Protein AF-U3ALP7-F1 (afdb_monomer_lite)

Foldseek 3Di:
DDLVVLVVVLVVLLVVLVVVLVVVLVVCCPPPHDLLSVLLVVLLVVQVVVLVVVQVVCVVPVPQVVVPADADPSLSSLLSSLLSQLVPDVVSVVVSVVVSVVSLVSCVVSVVGDPCNNVVNCVVRVVSSNVSNVRSVVSD

Structure (mmCIF, N/CA/C/O backbone):
data_AF-U3ALP7-F1
#
_entry.id   AF-U3ALP7-F1
#
loop_
_atom_site.group_PDB
_atom_site.id
_atom_site.type_symbol
_atom_site.label_atom_id
_atom_site.label_alt_id
_atom_site.label_comp_id
_atom_site.label_asym_id
_atom_site.label_entity_id
_atom_site.label_seq_id
_atom_site.pdbx_PDB_ins_code
_atom_site.Cartn_x
_atom_site.Cartn_y
_atom_site.Cartn_z
_atom_site.occupancy
_atom_site.B_iso_or_equiv
_atom_site.auth_seq_id
_atom_site.auth_comp_id
_atom_site.auth_asym_id
_atom_site.auth_atom_id
_atom_site.pdbx_PDB_model_num
ATOM 1 N N . MET A 1 1 ? 23.816 9.607 0.248 1.00 72.69 1 MET A N 1
ATOM 2 C CA . MET A 1 1 ? 23.493 8.190 0.512 1.00 72.69 1 MET A CA 1
ATOM 3 C C . MET A 1 1 ? 24.048 7.357 -0.616 1.00 72.69 1 MET A C 1
ATOM 5 O O . MET A 1 1 ? 24.061 7.838 -1.742 1.00 72.69 1 MET A O 1
ATOM 9 N N . THR A 1 2 ? 24.534 6.158 -0.321 1.00 92.75 2 THR A N 1
ATOM 10 C CA . THR A 1 2 ? 24.928 5.199 -1.358 1.00 92.75 2 THR A CA 1
ATOM 11 C C . THR A 1 2 ? 23.688 4.539 -1.964 1.00 92.75 2 THR A C 1
ATOM 13 O O . THR A 1 2 ? 22.626 4.516 -1.341 1.00 92.75 2 THR A O 1
ATOM 16 N N . TYR A 1 3 ? 23.829 3.969 -3.160 1.00 92.38 3 TYR A N 1
ATOM 17 C CA . TYR A 1 3 ? 22.761 3.210 -3.818 1.00 92.38 3 TYR A CA 1
ATOM 18 C C . TYR A 1 3 ? 22.225 2.075 -2.926 1.00 92.38 3 TYR A C 1
ATOM 20 O O . TYR A 1 3 ? 21.023 1.907 -2.783 1.00 92.38 3 TYR A O 1
ATOM 28 N N . GLN A 1 4 ? 23.119 1.370 -2.225 1.00 93.50 4 GLN A N 1
ATOM 29 C CA . GLN A 1 4 ? 22.775 0.296 -1.282 1.00 93.50 4 GLN A CA 1
ATOM 30 C C . GLN A 1 4 ? 22.028 0.793 -0.033 1.00 93.50 4 GLN A C 1
ATOM 32 O O . GLN A 1 4 ? 21.193 0.087 0.520 1.00 93.50 4 GLN A O 1
ATOM 37 N N . GLN A 1 5 ? 22.312 2.011 0.440 1.00 95.69 5 GLN A N 1
ATOM 38 C CA . GLN A 1 5 ? 21.564 2.594 1.559 1.00 95.69 5 GLN A CA 1
ATOM 39 C C . GLN A 1 5 ? 20.127 2.939 1.158 1.00 95.69 5 GLN A C 1
ATOM 41 O O . GLN A 1 5 ? 19.218 2.797 1.971 1.00 95.69 5 GLN A O 1
ATOM 46 N N . LEU A 1 6 ? 19.926 3.403 -0.077 1.00 93.94 6 LEU A N 1
ATOM 47 C CA . LEU A 1 6 ? 18.599 3.682 -0.625 1.00 93.94 6 LEU A CA 1
ATOM 48 C C . LEU A 1 6 ? 17.801 2.394 -0.859 1.00 93.94 6 LEU A C 1
ATOM 50 O O . LEU A 1 6 ? 16.617 2.362 -0.543 1.00 93.94 6 LEU A O 1
ATOM 54 N N . ASP A 1 7 ? 18.476 1.339 -1.311 1.00 93.75 7 ASP A N 1
ATOM 55 C CA . ASP A 1 7 ? 17.959 -0.030 -1.432 1.00 93.75 7 ASP A CA 1
ATOM 56 C C . ASP A 1 7 ? 17.388 -0.530 -0.102 1.00 93.75 7 ASP A C 1
ATOM 58 O O . ASP A 1 7 ? 16.208 -0.848 0.023 1.00 93.75 7 ASP A O 1
ATOM 62 N N . PHE A 1 8 ? 18.200 -0.437 0.953 1.00 95.88 8 PHE A N 1
ATOM 63 C CA . PHE A 1 8 ? 17.799 -0.813 2.303 1.00 95.88 8 PHE A CA 1
ATOM 64 C C . PHE A 1 8 ? 16.591 -0.006 2.808 1.00 95.88 8 PHE A C 1
ATOM 66 O O . PHE A 1 8 ? 15.710 -0.538 3.483 1.00 95.88 8 PHE A O 1
ATOM 73 N N . ILE A 1 9 ? 16.526 1.288 2.482 1.00 95.31 9 ILE A N 1
ATOM 74 C CA . ILE A 1 9 ? 15.370 2.129 2.822 1.00 95.31 9 ILE A CA 1
ATOM 75 C C . ILE A 1 9 ? 14.124 1.679 2.059 1.00 95.31 9 ILE A C 1
ATOM 77 O O . ILE A 1 9 ? 13.036 1.651 2.641 1.00 95.31 9 ILE A O 1
ATOM 81 N N . ALA A 1 10 ? 14.270 1.323 0.782 1.00 94.56 10 ALA A N 1
ATOM 82 C CA . ALA A 1 10 ? 13.173 0.821 -0.030 1.00 94.56 10 ALA A CA 1
ATOM 83 C C . ALA A 1 10 ? 12.618 -0.501 0.530 1.00 94.56 10 ALA A C 1
ATOM 85 O O . ALA A 1 10 ? 11.397 -0.671 0.598 1.00 94.56 10 ALA A O 1
ATOM 86 N N . ASP A 1 11 ? 13.492 -1.385 1.006 1.00 95.31 11 ASP A N 1
ATOM 87 C CA . ASP A 1 11 ? 13.115 -2.669 1.605 1.00 95.31 11 ASP A CA 1
ATOM 88 C C . ASP A 1 11 ? 12.455 -2.509 2.981 1.00 95.31 11 ASP A C 1
ATOM 90 O O . ASP A 1 11 ? 11.548 -3.264 3.338 1.00 95.31 11 ASP A O 1
ATOM 94 N N . LEU A 1 12 ? 12.848 -1.490 3.752 1.00 97.88 12 LEU A N 1
ATOM 95 C CA . LEU A 1 12 ? 12.270 -1.208 5.069 1.00 97.88 12 LEU A CA 1
ATOM 96 C C . LEU A 1 12 ? 10.881 -0.554 4.996 1.00 97.88 12 LEU A C 1
ATOM 98 O O . LEU A 1 12 ? 10.112 -0.615 5.961 1.00 97.88 12 LEU A O 1
ATOM 102 N N . TYR A 1 13 ? 10.535 0.061 3.864 1.00 98.38 13 TYR A N 1
ATOM 103 C CA . TYR A 1 13 ? 9.302 0.831 3.712 1.00 98.38 13 TYR A CA 1
ATOM 104 C C . TYR A 1 13 ? 8.038 0.010 4.014 1.00 98.38 13 TYR A C 1
ATOM 106 O O . TYR A 1 13 ? 7.201 0.426 4.819 1.00 98.38 13 TYR A O 1
ATOM 114 N N . ILE A 1 14 ? 7.904 -1.181 3.425 1.00 98.06 14 ILE A N 1
ATOM 115 C CA . ILE A 1 14 ? 6.722 -2.035 3.617 1.00 98.06 14 ILE A CA 1
ATOM 116 C C . ILE A 1 14 ? 6.637 -2.578 5.058 1.00 98.06 14 ILE A C 1
ATOM 118 O O . ILE A 1 14 ? 5.573 -2.426 5.667 1.00 98.06 14 ILE A O 1
ATOM 122 N N . PRO A 1 15 ? 7.711 -3.142 5.657 1.00 98.31 15 PRO A N 1
ATOM 123 C CA . PRO A 1 15 ? 7.726 -3.504 7.076 1.00 98.31 15 PRO A CA 1
ATOM 124 C C . PRO A 1 15 ? 7.335 -2.351 8.004 1.00 98.31 15 PRO A C 1
ATOM 126 O O . PRO A 1 15 ? 6.591 -2.552 8.965 1.00 98.31 15 PRO A O 1
ATOM 129 N N . PHE A 1 16 ? 7.779 -1.128 7.705 1.00 98.44 16 PHE A N 1
ATOM 130 C CA . PHE A 1 16 ? 7.412 0.050 8.482 1.00 98.44 16 PHE A CA 1
ATOM 131 C C . PHE A 1 16 ? 5.913 0.369 8.381 1.00 98.44 16 PHE A C 1
ATOM 133 O O . PHE A 1 16 ? 5.259 0.601 9.400 1.00 98.44 16 PHE A O 1
ATOM 140 N N . LEU A 1 17 ? 5.326 0.320 7.181 1.00 98.44 17 LEU A N 1
ATOM 141 C CA . LEU A 1 17 ? 3.879 0.483 7.016 1.00 98.44 17 LEU A CA 1
ATOM 142 C C . LEU A 1 17 ? 3.081 -0.614 7.738 1.00 98.44 17 LEU A C 1
ATOM 144 O O . LEU A 1 17 ? 2.063 -0.321 8.373 1.00 98.44 17 LEU A O 1
ATOM 148 N N . ALA A 1 18 ? 3.554 -1.860 7.684 1.00 98.06 18 ALA A N 1
ATOM 149 C CA . ALA A 1 18 ? 2.957 -2.978 8.406 1.00 98.06 18 ALA A CA 1
ATOM 150 C C . ALA A 1 18 ? 3.011 -2.761 9.929 1.00 98.06 18 ALA A C 1
ATOM 152 O O . ALA A 1 18 ? 2.020 -2.992 10.625 1.00 98.06 18 ALA A O 1
ATOM 153 N N . PHE A 1 19 ? 4.123 -2.234 10.446 1.00 98.44 19 PHE A N 1
ATOM 154 C CA . PHE A 1 19 ? 4.253 -1.851 11.851 1.00 98.44 19 PHE A CA 1
ATOM 155 C C . PHE A 1 19 ? 3.255 -0.752 12.248 1.00 98.44 19 PHE A C 1
ATOM 157 O O . PHE A 1 19 ? 2.572 -0.874 13.266 1.00 98.44 19 PHE A O 1
ATOM 164 N N . LEU A 1 20 ? 3.086 0.291 11.428 1.00 98.19 20 LEU A N 1
ATOM 165 C CA . LEU A 1 20 ? 2.070 1.323 11.675 1.00 98.19 20 LEU A CA 1
ATOM 166 C C . LEU A 1 20 ? 0.647 0.745 11.678 1.00 98.19 20 LEU A C 1
ATOM 168 O O . LEU A 1 20 ? -0.185 1.144 12.499 1.00 98.19 20 LEU A O 1
ATOM 172 N N . MET A 1 21 ? 0.366 -0.215 10.793 1.00 96.94 21 MET A N 1
ATOM 173 C CA . MET A 1 21 ? -0.910 -0.928 10.777 1.00 96.94 21 MET A CA 1
ATOM 174 C C . MET A 1 21 ? -1.121 -1.741 12.063 1.00 96.94 21 MET A C 1
ATOM 176 O O . MET A 1 21 ? -2.210 -1.701 12.636 1.00 96.94 21 MET A O 1
ATOM 180 N N . LEU A 1 22 ? -0.088 -2.421 12.566 1.00 97.62 22 LEU A N 1
ATOM 181 C CA . LEU A 1 22 ? -0.152 -3.134 13.843 1.00 97.62 22 LEU A CA 1
ATOM 182 C C . LEU A 1 22 ? -0.447 -2.176 15.007 1.00 97.62 22 LEU A C 1
ATOM 184 O O . LEU A 1 22 ? -1.359 -2.425 15.796 1.00 97.62 22 LEU A O 1
ATOM 188 N N . CYS A 1 23 ? 0.255 -1.042 15.077 1.00 97.69 23 CYS A N 1
ATOM 189 C CA . CYS A 1 23 ? 0.008 -0.005 16.081 1.00 97.69 23 CYS A CA 1
ATOM 190 C C . CYS A 1 23 ? -1.444 0.498 16.049 1.00 97.69 23 CYS A C 1
ATOM 192 O O . CYS A 1 23 ? -2.067 0.669 17.099 1.00 97.69 23 CYS A O 1
ATOM 194 N N . ARG A 1 24 ? -2.019 0.684 14.853 1.00 95.31 24 ARG A N 1
ATOM 195 C CA . ARG A 1 24 ? -3.438 1.032 14.697 1.00 95.31 24 ARG A CA 1
ATOM 196 C C . ARG A 1 24 ? -4.354 -0.055 15.258 1.00 95.31 24 ARG A C 1
ATOM 198 O O . ARG A 1 24 ? -5.293 0.286 15.973 1.00 95.31 24 ARG A O 1
ATOM 205 N N . LEU A 1 25 ? -4.118 -1.326 14.935 1.00 96.44 25 LEU A N 1
ATOM 206 C CA . LEU A 1 25 ? -4.955 -2.434 15.415 1.00 96.44 25 LEU A CA 1
ATOM 207 C C . LEU A 1 25 ? -4.948 -2.517 16.946 1.00 96.44 25 LEU A C 1
ATOM 209 O O . LEU A 1 25 ? -6.008 -2.634 17.560 1.00 96.44 25 LEU A O 1
ATOM 213 N N . LEU A 1 26 ? -3.775 -2.369 17.569 1.00 97.19 26 LEU A N 1
ATOM 214 C CA . LEU A 1 26 ? -3.640 -2.327 19.029 1.00 97.19 26 LEU A CA 1
ATOM 215 C C . LEU A 1 26 ? -4.376 -1.124 19.635 1.00 97.19 26 LEU A C 1
ATOM 217 O O . LEU A 1 26 ? -5.062 -1.255 20.651 1.00 97.19 26 LEU A O 1
ATOM 221 N N . TRP A 1 27 ? -4.289 0.044 18.992 1.00 96.44 27 TRP A N 1
ATOM 222 C CA . TRP A 1 27 ? -5.035 1.228 19.414 1.00 96.44 27 TRP A CA 1
ATOM 223 C C . TRP A 1 27 ? -6.552 1.021 19.307 1.00 96.44 27 TRP A C 1
ATOM 225 O O . TRP A 1 27 ? -7.280 1.398 20.225 1.00 96.44 27 TRP A O 1
ATOM 235 N N . GLN A 1 28 ? -7.040 0.394 18.233 1.00 95.12 28 GLN A N 1
ATOM 236 C CA . GLN A 1 28 ? -8.464 0.092 18.057 1.00 95.12 28 GLN A CA 1
ATOM 237 C C . GLN A 1 28 ? -8.971 -0.908 19.087 1.00 95.12 28 GLN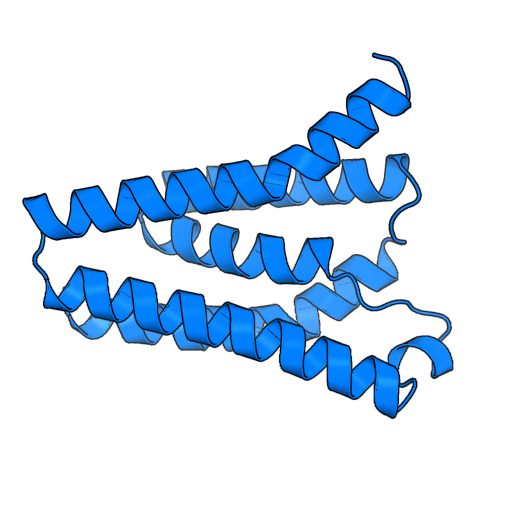 A C 1
ATOM 239 O O . GLN A 1 28 ? -10.049 -0.701 19.637 1.00 95.12 28 GLN A O 1
ATOM 244 N N . LEU A 1 29 ? -8.188 -1.944 19.392 1.00 95.56 29 LEU A N 1
ATOM 245 C CA . LEU A 1 29 ? -8.552 -2.933 20.401 1.00 95.56 29 LEU A CA 1
ATOM 246 C C . LEU A 1 29 ? -8.771 -2.284 21.776 1.00 95.56 29 LEU A C 1
ATOM 248 O O . LEU A 1 29 ? -9.702 -2.655 22.483 1.00 95.56 29 LEU A O 1
ATOM 252 N N . LYS A 1 30 ? -7.952 -1.281 22.121 1.00 95.75 30 LYS A N 1
ATOM 253 C CA . LYS A 1 30 ? -8.049 -0.546 23.389 1.00 95.75 30 LYS A CA 1
ATOM 254 C C . LYS A 1 30 ? -9.152 0.519 23.408 1.00 95.75 30 LYS A C 1
ATOM 256 O O . LYS A 1 30 ? -9.778 0.701 24.445 1.00 95.75 30 LYS A 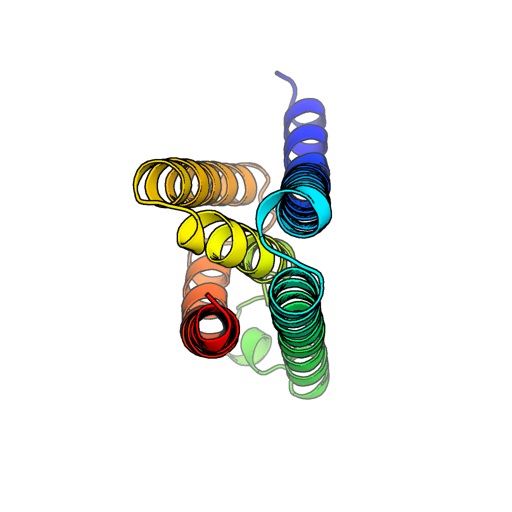O 1
ATOM 261 N N . ASN A 1 31 ? -9.345 1.260 22.313 1.00 95.19 31 ASN A N 1
ATOM 262 C CA . ASN A 1 31 ? -10.136 2.502 22.329 1.00 95.19 31 ASN A CA 1
ATOM 263 C C . ASN A 1 31 ? -11.456 2.439 21.549 1.00 95.19 31 ASN A C 1
ATOM 265 O O . ASN A 1 31 ? -12.278 3.334 21.706 1.00 95.19 31 ASN A O 1
ATOM 269 N N . VAL A 1 32 ? -11.651 1.438 20.686 1.00 92.81 32 VAL A N 1
ATOM 270 C CA . VAL A 1 32 ? -12.840 1.331 19.819 1.00 92.81 32 VAL A CA 1
ATOM 271 C C . VAL A 1 32 ? -13.576 0.014 20.054 1.00 92.81 32 VAL A C 1
ATOM 273 O O . VAL A 1 32 ? -14.790 0.007 20.214 1.00 92.81 32 VAL A O 1
ATOM 276 N N . GLY A 1 33 ? -12.843 -1.098 20.115 1.00 94.25 33 GLY A N 1
ATOM 277 C CA . GLY A 1 33 ? -13.378 -2.420 20.426 1.00 94.25 33 GLY A CA 1
ATOM 278 C C . GLY A 1 33 ? -12.881 -3.520 19.489 1.00 94.25 33 GLY A C 1
ATOM 279 O O . GLY A 1 33 ? -12.348 -3.273 18.403 1.00 94.25 33 GLY A O 1
ATOM 280 N N . LEU A 1 34 ? -13.088 -4.768 19.919 1.00 94.88 34 LEU A N 1
ATOM 281 C CA . LEU A 1 34 ? -12.607 -5.964 19.223 1.00 94.88 34 LEU A CA 1
ATOM 282 C C . LEU A 1 34 ? -13.193 -6.107 17.812 1.00 94.88 34 LEU A C 1
ATOM 284 O O . LEU A 1 34 ? -12.456 -6.426 16.886 1.00 94.88 34 LEU A O 1
ATOM 288 N N . MET A 1 35 ? -14.492 -5.846 17.627 1.00 94.38 35 MET A N 1
ATOM 289 C CA . MET A 1 35 ? -15.156 -6.024 16.326 1.00 94.38 35 MET A CA 1
ATOM 290 C C . MET A 1 35 ? -14.555 -5.125 15.241 1.00 94.38 35 MET A C 1
ATOM 292 O O . MET A 1 35 ? -14.251 -5.599 14.148 1.00 94.38 35 MET A O 1
ATOM 296 N N . GLN A 1 36 ? -14.299 -3.850 15.554 1.00 94.06 36 GLN A N 1
ATOM 297 C CA . GLN A 1 36 ? -13.678 -2.920 14.611 1.00 94.06 36 GLN A CA 1
ATOM 298 C C . GLN A 1 36 ? -12.228 -3.310 14.292 1.00 94.06 36 GLN A C 1
ATOM 300 O O . GLN A 1 36 ? -11.827 -3.254 13.127 1.00 94.06 36 GLN A O 1
ATOM 305 N N . ALA A 1 37 ? -11.452 -3.721 15.302 1.00 95.88 37 ALA A N 1
ATOM 306 C CA . ALA A 1 37 ? -10.080 -4.189 15.106 1.00 95.88 37 ALA A CA 1
ATOM 307 C C . ALA A 1 37 ? -10.036 -5.459 14.235 1.00 95.88 37 ALA A C 1
ATOM 309 O O . ALA A 1 37 ? -9.223 -5.553 13.317 1.00 95.88 37 ALA A O 1
ATOM 310 N N . MET A 1 38 ? -10.949 -6.409 14.462 1.00 96.44 38 MET A N 1
ATOM 311 C CA . MET A 1 38 ? -11.071 -7.627 13.656 1.00 96.44 38 MET A CA 1
ATOM 312 C C . MET A 1 38 ? -11.510 -7.331 12.224 1.00 96.44 38 MET A C 1
ATOM 314 O O . MET A 1 38 ? -10.915 -7.861 11.292 1.00 96.44 38 MET A O 1
ATOM 318 N N . ALA A 1 39 ? -12.488 -6.448 12.015 1.00 95.94 39 ALA A N 1
ATOM 319 C CA . ALA A 1 39 ? -12.899 -6.046 10.672 1.00 95.94 39 ALA A CA 1
ATOM 320 C C . ALA A 1 39 ? -11.746 -5.381 9.897 1.00 95.94 39 ALA A C 1
ATOM 322 O O . ALA A 1 39 ? -11.554 -5.640 8.705 1.00 95.94 39 ALA A O 1
ATOM 323 N N . ASP A 1 40 ? -10.945 -4.549 10.567 1.00 95.75 40 ASP A N 1
ATOM 324 C CA . ASP A 1 40 ? -9.755 -3.946 9.969 1.00 95.75 40 ASP A CA 1
ATOM 325 C C . ASP A 1 40 ? -8.666 -4.973 9.657 1.00 95.75 40 ASP A C 1
ATOM 327 O O . ASP A 1 40 ? -8.099 -4.916 8.568 1.00 95.75 40 ASP A O 1
ATOM 331 N N . LEU A 1 41 ? -8.410 -5.924 10.557 1.00 97.31 41 LEU A N 1
ATOM 332 C CA . LEU A 1 41 ? -7.454 -7.007 10.331 1.00 97.31 41 LEU A CA 1
ATOM 333 C C . LEU A 1 41 ? -7.880 -7.888 9.151 1.00 97.31 41 LEU A C 1
ATOM 335 O O . LEU A 1 41 ? -7.088 -8.107 8.240 1.00 97.31 41 LEU A O 1
ATOM 339 N N . VAL A 1 42 ? -9.134 -8.348 9.138 1.00 97.88 42 VAL A N 1
ATOM 340 C CA . VAL A 1 42 ? -9.677 -9.210 8.079 1.00 97.88 42 VAL A CA 1
ATOM 341 C C . VAL A 1 42 ? -9.601 -8.513 6.726 1.00 97.88 42 VAL A C 1
ATOM 343 O O . VAL A 1 42 ? -9.131 -9.109 5.763 1.00 97.88 42 VAL A O 1
ATOM 346 N N . THR A 1 43 ? -10.006 -7.244 6.633 1.00 97.62 43 THR A N 1
ATOM 347 C CA . THR A 1 43 ? -9.939 -6.508 5.358 1.00 97.62 43 THR A CA 1
ATOM 348 C C . THR A 1 43 ? -8.502 -6.289 4.880 1.00 97.62 43 THR A C 1
ATOM 350 O O . THR A 1 43 ? -8.249 -6.409 3.683 1.00 97.62 43 THR A O 1
ATOM 353 N N . THR A 1 44 ? -7.546 -6.041 5.783 1.00 97.81 44 THR A N 1
ATOM 354 C CA . THR A 1 44 ? -6.118 -5.967 5.434 1.00 97.81 44 THR A CA 1
ATOM 355 C C . THR A 1 44 ? -5.579 -7.324 4.969 1.00 97.81 44 THR A C 1
ATOM 357 O O . THR A 1 44 ? -4.943 -7.382 3.920 1.00 97.81 44 THR A O 1
ATOM 360 N N . VAL A 1 45 ? -5.871 -8.419 5.681 1.00 98.44 45 VAL A N 1
ATOM 361 C CA . VAL A 1 45 ? -5.439 -9.780 5.304 1.00 98.44 45 VAL A CA 1
ATOM 362 C C . VAL A 1 45 ? -6.028 -10.194 3.957 1.00 98.44 45 VAL A C 1
ATOM 364 O O . VAL A 1 45 ? -5.298 -10.687 3.103 1.00 98.44 45 VAL A O 1
ATOM 367 N N . LEU A 1 46 ? -7.317 -9.936 3.718 1.00 98.56 46 LEU A N 1
ATOM 368 C CA . LEU A 1 46 ? -7.946 -10.180 2.418 1.00 98.56 46 LEU A CA 1
ATOM 369 C C . LEU A 1 46 ? -7.298 -9.351 1.304 1.00 98.56 46 LEU A C 1
ATOM 371 O O . LEU A 1 46 ? -7.144 -9.853 0.196 1.00 98.56 46 LEU A O 1
ATOM 375 N N . GLY A 1 47 ? -6.873 -8.117 1.593 1.00 98.56 47 GLY A N 1
ATOM 376 C CA . GLY A 1 47 ? -6.099 -7.299 0.658 1.00 98.56 47 GLY A CA 1
ATOM 377 C C . GLY A 1 47 ? -4.748 -7.925 0.301 1.00 98.56 47 GLY A C 1
ATOM 378 O O . GLY A 1 47 ? -4.402 -7.985 -0.875 1.00 98.56 47 GLY A O 1
ATOM 379 N N . VAL A 1 48 ? -4.016 -8.451 1.291 1.00 98.62 48 VAL A N 1
ATOM 380 C CA . VAL A 1 48 ? -2.754 -9.181 1.063 1.00 98.62 48 VAL A CA 1
ATOM 381 C C . VAL A 1 48 ? -2.991 -10.455 0.247 1.00 98.62 48 VAL A C 1
ATOM 383 O O . VAL A 1 48 ? -2.280 -10.709 -0.719 1.00 98.62 48 VAL A O 1
ATOM 386 N N . ILE A 1 49 ? -4.013 -11.244 0.586 1.00 98.69 49 ILE A N 1
ATOM 387 C CA . ILE A 1 49 ? -4.366 -12.449 -0.180 1.00 98.69 49 ILE A CA 1
ATOM 388 C C . ILE A 1 49 ? -4.684 -12.078 -1.631 1.00 98.69 49 ILE A C 1
ATOM 390 O O . ILE A 1 49 ? -4.199 -12.726 -2.552 1.00 98.69 49 ILE A O 1
ATOM 394 N N . TYR A 1 50 ? -5.464 -11.018 -1.837 1.00 98.62 50 TYR A N 1
ATOM 395 C CA . TYR A 1 50 ? -5.857 -10.555 -3.161 1.00 98.62 50 TYR A CA 1
ATOM 396 C C . TYR A 1 50 ? -4.658 -10.146 -4.030 1.00 98.62 50 TYR A C 1
ATOM 398 O O . TYR A 1 50 ? -4.564 -10.606 -5.168 1.00 98.62 50 TYR A O 1
ATOM 406 N N . ILE A 1 51 ? -3.728 -9.331 -3.515 1.00 98.56 51 ILE A N 1
ATOM 407 C CA . ILE A 1 51 ? -2.578 -8.884 -4.320 1.00 98.56 51 ILE A CA 1
ATOM 408 C C . ILE A 1 51 ? -1.645 -10.045 -4.679 1.00 98.56 51 ILE A C 1
ATOM 410 O O . ILE A 1 51 ? -1.197 -10.134 -5.819 1.00 98.56 51 ILE A O 1
ATOM 414 N N . TYR A 1 52 ? -1.431 -10.996 -3.766 1.00 98.56 52 TYR A N 1
ATOM 415 C CA . TYR A 1 52 ? -0.635 -12.184 -4.080 1.00 98.56 52 TYR A CA 1
ATOM 416 C C . TYR A 1 52 ? -1.362 -13.147 -5.021 1.00 98.56 52 TYR A C 1
ATOM 418 O O . TYR A 1 52 ? -0.724 -13.723 -5.896 1.00 98.56 52 TYR A O 1
ATOM 426 N N . ALA A 1 53 ? -2.685 -13.292 -4.914 1.00 98.31 53 ALA A N 1
ATOM 427 C CA . ALA A 1 53 ? -3.459 -14.065 -5.883 1.00 98.31 53 ALA A CA 1
ATOM 428 C C . ALA A 1 53 ? -3.341 -13.473 -7.297 1.00 98.31 53 ALA A C 1
ATOM 430 O O . ALA A 1 53 ? -3.192 -14.220 -8.262 1.00 98.31 53 ALA A O 1
ATOM 431 N N . LEU A 1 54 ? -3.349 -12.141 -7.418 1.00 97.88 54 LEU A N 1
ATOM 432 C CA . LEU A 1 54 ? -3.139 -11.460 -8.694 1.00 97.88 54 LEU A CA 1
ATOM 433 C C . LEU A 1 54 ? -1.707 -11.652 -9.219 1.00 97.88 54 LEU A C 1
ATOM 435 O O . LEU A 1 54 ? -1.547 -11.938 -10.400 1.00 97.88 54 LEU A O 1
ATOM 439 N N . MET A 1 55 ? -0.693 -11.571 -8.350 1.00 97.94 55 MET A N 1
ATOM 440 C CA . MET A 1 55 ? 0.700 -11.878 -8.701 1.00 97.94 55 MET A CA 1
ATOM 441 C C . MET A 1 55 ? 0.844 -13.309 -9.239 1.00 97.94 55 MET A C 1
ATOM 443 O O . MET A 1 55 ? 1.437 -13.516 -10.291 1.00 97.94 55 MET A O 1
ATOM 447 N N . PHE A 1 56 ? 0.274 -14.304 -8.551 1.00 98.06 56 PHE A N 1
ATOM 448 C CA . PHE A 1 56 ? 0.315 -15.697 -9.008 1.00 98.06 56 PHE A CA 1
ATOM 449 C C . PHE A 1 56 ? -0.423 -15.893 -10.334 1.00 98.06 56 PHE A C 1
ATOM 451 O O . PHE A 1 56 ? 0.045 -16.636 -11.197 1.00 98.06 56 PHE A O 1
ATOM 458 N N . LEU A 1 57 ? -1.563 -15.225 -10.519 1.00 97.12 57 LEU A N 1
ATOM 459 C CA . LEU A 1 57 ? -2.295 -15.263 -11.781 1.00 97.12 57 LEU A CA 1
ATOM 460 C C . LEU A 1 57 ? -1.474 -14.653 -12.923 1.00 97.12 57 LEU A C 1
ATOM 462 O O . LEU A 1 57 ? -1.452 -15.209 -14.022 1.00 97.12 57 LEU A O 1
ATOM 466 N N . ASP A 1 58 ? -0.788 -13.539 -12.674 1.00 97.06 58 ASP A N 1
ATOM 467 C CA . ASP A 1 58 ? 0.111 -12.936 -13.653 1.00 97.06 58 ASP A CA 1
ATOM 468 C C . ASP A 1 58 ? 1.278 -13.869 -13.997 1.00 97.06 58 ASP A C 1
ATOM 470 O O . ASP A 1 58 ? 1.478 -14.171 -15.168 1.00 97.06 58 ASP A O 1
ATOM 474 N N . GLN A 1 59 ? 1.960 -14.439 -13.002 1.00 95.50 59 GLN A N 1
ATOM 475 C CA . GLN A 1 59 ? 3.040 -15.411 -13.222 1.00 95.50 59 GLN A CA 1
ATOM 476 C C . GLN A 1 59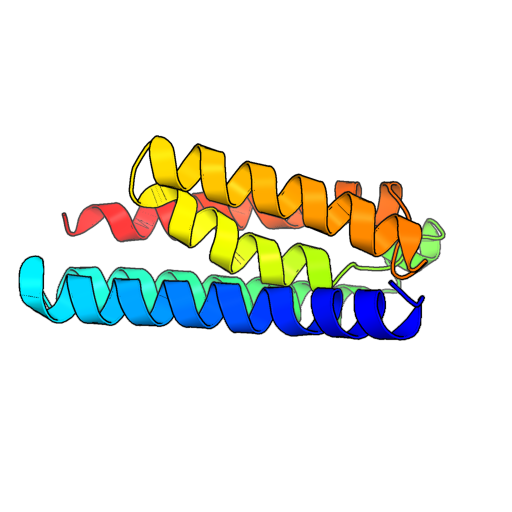 ? 2.585 -16.638 -14.025 1.00 95.50 59 GLN A C 1
ATOM 478 O O . GLN A 1 59 ? 3.343 -17.162 -14.839 1.00 95.50 59 GLN A O 1
ATOM 483 N N . TYR A 1 60 ? 1.346 -17.095 -13.821 1.00 96.81 60 TYR A N 1
ATOM 484 C CA . TYR A 1 60 ? 0.782 -18.223 -14.561 1.00 96.81 60 TYR A CA 1
ATOM 485 C C . TYR A 1 60 ? 0.393 -17.861 -16.004 1.00 96.81 60 TYR A C 1
ATOM 487 O O . TYR A 1 60 ? 0.599 -18.648 -16.926 1.00 96.81 60 TYR A O 1
ATOM 495 N N . THR A 1 61 ? -0.197 -16.682 -16.217 1.00 96.50 61 THR A N 1
ATOM 496 C CA . THR A 1 61 ? -0.737 -16.267 -17.527 1.00 96.50 61 THR A CA 1
ATOM 497 C C . THR A 1 61 ? 0.268 -15.502 -18.395 1.00 96.50 61 THR A C 1
ATOM 499 O O . THR A 1 61 ? 0.099 -15.435 -19.621 1.00 96.50 61 THR A O 1
ATOM 502 N N . GLY A 1 62 ? 1.296 -14.925 -17.770 1.00 95.19 62 GLY A N 1
ATOM 503 C CA . GLY A 1 62 ? 2.240 -13.977 -18.354 1.00 95.19 62 GLY A CA 1
ATOM 504 C C . GLY A 1 62 ? 1.569 -12.686 -18.821 1.00 95.19 62 GLY A C 1
ATOM 505 O O . GLY A 1 62 ? 1.978 -12.136 -19.842 1.00 95.19 62 GLY A O 1
ATOM 506 N N . ALA A 1 63 ? 0.483 -12.250 -18.174 1.00 94.44 63 ALA A N 1
ATOM 507 C CA . ALA A 1 63 ? -0.346 -11.155 -18.671 1.00 94.44 63 ALA A CA 1
ATOM 508 C C . ALA A 1 63 ? 0.434 -9.837 -18.784 1.00 94.44 63 ALA A C 1
ATOM 510 O O . ALA A 1 63 ? 0.372 -9.199 -19.832 1.00 94.44 63 ALA A O 1
ATOM 511 N N . TYR A 1 64 ? 1.202 -9.464 -17.760 1.00 95.19 64 TYR A N 1
ATOM 512 C CA . TYR A 1 64 ? 2.062 -8.279 -17.761 1.00 95.19 64 TYR A CA 1
ATOM 513 C C . TYR A 1 64 ? 3.195 -8.420 -18.783 1.00 95.19 64 TYR A C 1
ATOM 515 O O . TYR A 1 64 ? 3.388 -7.535 -19.620 1.00 95.19 64 TYR A O 1
ATOM 523 N N . ALA A 1 65 ? 3.863 -9.577 -18.803 1.00 94.06 65 ALA A N 1
ATOM 524 C CA . ALA A 1 65 ? 4.972 -9.852 -19.715 1.00 94.06 65 ALA A CA 1
ATOM 525 C C . ALA A 1 65 ? 4.577 -9.735 -21.202 1.00 94.06 65 ALA A C 1
ATOM 527 O O . ALA A 1 65 ? 5.378 -9.279 -22.016 1.00 94.06 65 ALA A O 1
ATOM 528 N N . ARG A 1 66 ? 3.327 -10.063 -21.573 1.00 94.75 66 ARG A N 1
ATOM 529 C CA . ARG A 1 66 ? 2.803 -9.864 -22.945 1.00 94.75 66 ARG A CA 1
ATOM 530 C C . ARG A 1 66 ? 2.805 -8.401 -23.396 1.00 94.75 66 ARG A C 1
ATOM 532 O O . ARG A 1 66 ? 2.830 -8.150 -24.598 1.00 94.75 66 ARG A O 1
ATOM 539 N N . PHE A 1 67 ? 2.780 -7.459 -22.458 1.00 94.62 67 PHE A N 1
ATOM 540 C CA . PHE A 1 67 ? 2.882 -6.021 -22.712 1.00 94.62 67 PHE A CA 1
ATOM 541 C C . PHE A 1 67 ? 4.271 -5.455 -22.372 1.00 94.62 67 PHE A C 1
ATOM 543 O O . PHE A 1 67 ? 4.446 -4.239 -22.393 1.00 94.62 67 PHE A O 1
ATOM 550 N N . GLY A 1 68 ? 5.256 -6.311 -22.067 1.00 95.06 68 GLY A N 1
ATOM 551 C CA . GLY A 1 68 ? 6.594 -5.890 -21.640 1.00 95.06 68 GLY A CA 1
ATOM 552 C C . GLY A 1 68 ? 6.626 -5.243 -20.252 1.00 95.06 68 GLY A C 1
ATOM 553 O O . GLY A 1 68 ? 7.519 -4.443 -19.989 1.00 95.06 68 GLY A O 1
ATOM 554 N N . LEU A 1 69 ? 5.642 -5.551 -19.404 1.00 96.06 69 LEU A N 1
ATOM 555 C CA . LEU A 1 69 ? 5.518 -5.045 -18.037 1.00 96.06 69 LEU A CA 1
ATOM 556 C C . LEU A 1 69 ? 5.886 -6.125 -17.015 1.00 96.06 69 LEU A C 1
ATOM 558 O O . LEU A 1 69 ? 5.892 -7.316 -17.335 1.00 96.06 69 LEU A O 1
ATOM 562 N N . ASP A 1 70 ? 6.100 -5.695 -15.775 1.00 96.38 70 ASP A N 1
ATOM 563 C CA . ASP A 1 70 ? 6.288 -6.551 -14.605 1.00 96.38 70 ASP A CA 1
ATOM 564 C C . ASP A 1 70 ? 5.327 -6.164 -13.469 1.00 96.38 70 ASP A C 1
ATOM 566 O O . ASP A 1 70 ? 5.077 -4.985 -13.198 1.00 96.38 70 ASP A O 1
ATOM 570 N N . TYR A 1 71 ? 4.746 -7.161 -12.804 1.00 97.88 71 TYR A N 1
ATOM 571 C CA . TYR A 1 71 ? 3.830 -6.927 -11.695 1.00 97.88 71 TYR A CA 1
ATOM 572 C C . TYR A 1 71 ? 4.599 -6.413 -10.475 1.00 97.88 71 TYR A C 1
ATOM 574 O O . TYR A 1 71 ? 5.417 -7.117 -9.883 1.00 97.88 71 TYR A O 1
ATOM 582 N N . SER A 1 72 ? 4.284 -5.196 -10.022 1.00 98.06 72 SER A N 1
ATOM 583 C CA . SER A 1 72 ? 4.998 -4.601 -8.893 1.00 98.06 72 SER A CA 1
ATOM 584 C C . SER A 1 72 ? 4.438 -5.054 -7.544 1.00 98.06 72 SER A C 1
ATOM 586 O O . SER A 1 72 ? 3.550 -4.421 -6.964 1.00 98.06 72 SER A O 1
ATOM 588 N N . THR A 1 73 ? 5.007 -6.123 -6.987 1.00 97.50 73 THR A N 1
ATOM 589 C CA . THR A 1 73 ? 4.671 -6.613 -5.636 1.00 97.50 73 THR A CA 1
ATOM 590 C C . THR A 1 73 ? 4.910 -5.552 -4.563 1.00 97.50 73 THR A C 1
ATOM 592 O O . THR A 1 73 ? 4.086 -5.400 -3.658 1.00 97.50 73 THR A O 1
ATOM 595 N N . HIS A 1 74 ? 5.972 -4.754 -4.710 1.00 97.69 74 HIS A N 1
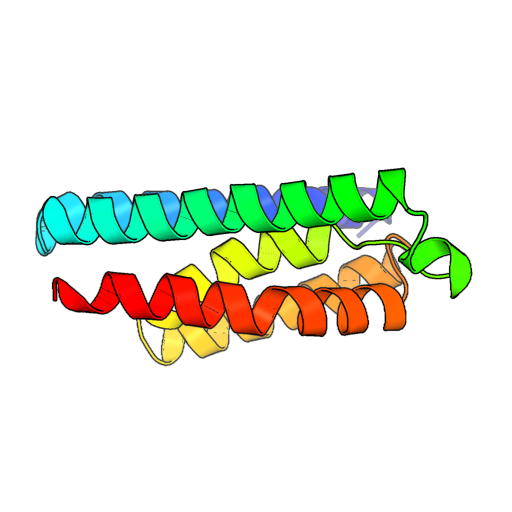ATOM 596 C CA . HIS A 1 74 ? 6.260 -3.609 -3.849 1.00 97.69 74 HIS A CA 1
ATOM 597 C C . HIS A 1 74 ? 5.110 -2.599 -3.846 1.00 97.69 74 HIS A C 1
ATOM 599 O O . HIS A 1 74 ? 4.610 -2.223 -2.783 1.00 97.69 74 HIS A O 1
ATOM 605 N N . THR A 1 75 ? 4.646 -2.203 -5.036 1.00 98.50 75 THR A N 1
ATOM 606 C CA . THR A 1 75 ? 3.521 -1.274 -5.190 1.00 98.50 75 THR A CA 1
ATOM 607 C C . THR A 1 75 ? 2.248 -1.857 -4.590 1.00 98.50 75 THR A C 1
ATOM 609 O O . THR A 1 75 ? 1.568 -1.203 -3.797 1.00 98.50 75 THR A O 1
ATOM 612 N N . ALA A 1 76 ? 1.926 -3.100 -4.946 1.00 98.62 76 ALA A N 1
ATOM 613 C CA . ALA A 1 76 ? 0.682 -3.736 -4.550 1.00 98.62 76 ALA A CA 1
ATOM 614 C C . ALA A 1 76 ? 0.575 -3.917 -3.031 1.00 98.62 76 ALA A C 1
ATOM 616 O O . ALA A 1 76 ? -0.443 -3.564 -2.431 1.00 98.62 76 ALA A O 1
ATOM 617 N N . LEU A 1 77 ? 1.637 -4.413 -2.391 1.00 98.62 77 LEU A N 1
ATOM 618 C CA . LEU A 1 77 ? 1.658 -4.641 -0.950 1.00 98.62 77 LEU A CA 1
ATOM 619 C C . LEU A 1 77 ? 1.722 -3.324 -0.162 1.00 98.62 77 LEU A C 1
ATOM 621 O O . LEU A 1 77 ? 1.023 -3.185 0.844 1.00 98.62 77 LEU A O 1
ATOM 625 N N . ALA A 1 78 ? 2.479 -2.327 -0.633 1.00 98.62 78 ALA A N 1
ATOM 626 C CA . ALA A 1 78 ? 2.466 -0.990 -0.039 1.00 98.62 78 ALA A CA 1
ATOM 627 C C . ALA A 1 78 ? 1.054 -0.381 -0.044 1.00 98.62 78 ALA A C 1
ATOM 629 O O . ALA A 1 78 ? 0.609 0.155 0.975 1.00 98.62 78 ALA A O 1
ATOM 630 N N . LEU A 1 79 ? 0.312 -0.521 -1.151 1.00 98.75 79 LEU A N 1
ATOM 631 C CA . LEU A 1 79 ? -1.052 -0.004 -1.275 1.00 98.75 79 LEU A CA 1
ATOM 632 C C . LEU A 1 79 ? -2.027 -0.628 -0.270 1.00 98.75 79 LEU A C 1
ATOM 634 O O . LEU A 1 79 ? -2.885 0.090 0.246 1.00 98.75 79 LEU A O 1
ATOM 638 N N . VAL A 1 80 ? -1.876 -1.909 0.090 1.00 98.69 80 VAL A N 1
ATOM 639 C CA . VAL A 1 80 ? -2.695 -2.543 1.145 1.00 98.69 80 VAL A CA 1
ATOM 640 C C . VAL A 1 80 ? -2.608 -1.752 2.458 1.00 98.69 80 VAL A C 1
ATOM 642 O O . VAL A 1 80 ? -3.630 -1.461 3.098 1.00 98.69 80 VAL A O 1
ATOM 645 N N . PHE A 1 81 ? -1.396 -1.363 2.857 1.00 98.62 81 PHE A N 1
ATOM 646 C CA . PHE A 1 81 ? -1.173 -0.623 4.097 1.00 98.62 81 PHE A CA 1
ATOM 647 C C . PHE A 1 81 ? -1.464 0.872 3.957 1.00 98.62 81 PHE A C 1
ATOM 649 O O . PHE A 1 81 ? -2.092 1.443 4.847 1.00 98.62 81 PHE A O 1
ATOM 656 N N . VAL A 1 82 ? -1.084 1.502 2.842 1.00 98.50 82 VAL A N 1
ATOM 657 C CA . VAL A 1 82 ? -1.370 2.919 2.559 1.00 98.50 82 VAL A CA 1
ATOM 658 C C . VAL A 1 82 ? -2.872 3.175 2.596 1.00 98.50 82 VAL A C 1
ATOM 660 O O . VAL A 1 82 ? -3.318 4.058 3.323 1.00 98.50 82 VAL A O 1
ATOM 663 N N . ILE A 1 83 ? -3.674 2.359 1.906 1.00 97.94 83 ILE A N 1
ATOM 664 C CA . ILE A 1 83 ? -5.138 2.486 1.914 1.00 97.94 83 ILE A CA 1
ATOM 665 C C . ILE A 1 83 ? -5.679 2.238 3.313 1.00 97.94 83 ILE A C 1
ATOM 667 O O . ILE A 1 83 ? -6.546 2.976 3.778 1.00 97.94 83 ILE A O 1
ATOM 671 N N . SER A 1 84 ? -5.141 1.241 4.021 1.00 96.19 84 SER A N 1
ATOM 672 C CA . SER A 1 84 ? -5.530 1.015 5.405 1.00 96.19 84 SER A CA 1
ATOM 673 C C . SER A 1 84 ? -5.332 2.295 6.218 1.00 96.19 84 SER A C 1
ATOM 675 O O . SER A 1 84 ? -6.313 2.825 6.735 1.00 96.19 84 SER A O 1
ATOM 677 N N . LEU A 1 85 ? -4.122 2.852 6.265 1.00 97.25 85 LEU A N 1
ATOM 678 C CA . LEU A 1 85 ? -3.788 4.076 7.003 1.00 97.25 85 LEU A CA 1
ATOM 679 C C . LEU A 1 85 ? -4.568 5.311 6.523 1.00 97.25 85 LEU A C 1
ATOM 681 O O . LEU A 1 85 ? -4.983 6.128 7.347 1.00 97.25 85 LEU A O 1
ATOM 685 N N . ALA A 1 86 ? -4.851 5.427 5.227 1.00 97.44 86 ALA A N 1
ATOM 686 C CA . ALA A 1 86 ? -5.597 6.550 4.674 1.00 97.44 86 ALA A CA 1
ATOM 687 C C . ALA A 1 86 ? -7.031 6.645 5.216 1.00 97.44 86 ALA A C 1
ATOM 689 O O . ALA A 1 86 ? -7.568 7.737 5.387 1.00 97.44 86 ALA A O 1
ATOM 690 N N . PHE A 1 87 ? -7.628 5.512 5.587 1.00 95.50 87 PHE A N 1
ATOM 691 C CA . PHE A 1 87 ? -8.972 5.452 6.165 1.00 95.50 87 PHE A CA 1
ATOM 692 C C . PHE A 1 87 ? -9.039 5.854 7.654 1.00 95.50 87 PHE A C 1
ATOM 694 O O . PHE A 1 87 ? -10.114 5.787 8.257 1.00 95.50 87 PHE A O 1
ATOM 701 N N . ILE A 1 88 ? -7.923 6.258 8.281 1.00 94.12 88 ILE A N 1
ATOM 702 C CA . ILE A 1 88 ? -7.928 6.758 9.669 1.00 94.12 88 ILE A CA 1
ATOM 703 C C . ILE A 1 88 ? -8.554 8.155 9.721 1.00 94.12 88 ILE A C 1
ATOM 705 O O . ILE A 1 88 ? -9.539 8.373 10.423 1.00 94.12 88 ILE A O 1
ATOM 709 N N . ASN A 1 89 ? -7.956 9.109 9.008 1.00 94.56 89 ASN A N 1
ATOM 710 C CA . ASN A 1 89 ? -8.385 10.503 8.920 1.00 94.56 89 ASN A CA 1
ATOM 711 C C . ASN A 1 89 ? -7.675 11.196 7.741 1.00 94.56 89 ASN A C 1
ATOM 713 O O . ASN A 1 89 ? -6.729 10.657 7.167 1.00 94.56 89 ASN A O 1
ATOM 717 N N . LYS A 1 90 ? -8.085 12.430 7.415 1.00 96.56 90 LYS A N 1
ATOM 718 C CA . LYS A 1 90 ? -7.513 13.207 6.298 1.00 96.56 90 LYS A CA 1
ATOM 719 C C . LYS A 1 90 ? -5.992 13.395 6.398 1.00 96.56 90 LYS A C 1
ATOM 721 O O . LYS A 1 90 ? -5.311 13.339 5.381 1.00 96.56 90 LYS A O 1
ATOM 726 N N . LYS A 1 91 ? -5.448 13.604 7.604 1.00 97.56 91 LYS A N 1
ATOM 727 C CA . LYS A 1 91 ? -3.997 13.783 7.796 1.00 97.56 91 LYS A CA 1
ATOM 728 C C . LYS A 1 91 ? -3.237 12.495 7.474 1.00 97.56 91 LYS A C 1
ATOM 730 O O . LYS A 1 91 ? -2.249 12.546 6.753 1.00 97.56 91 LYS A O 1
ATOM 735 N N . ALA A 1 92 ? -3.730 11.352 7.948 1.00 97.00 92 ALA A N 1
ATOM 736 C CA . ALA A 1 92 ? -3.160 10.042 7.650 1.00 97.00 92 ALA A CA 1
ATOM 737 C C . ALA A 1 92 ? -3.275 9.694 6.159 1.00 97.00 92 ALA A C 1
ATOM 739 O O . ALA A 1 92 ? -2.329 9.150 5.597 1.00 97.00 92 ALA A O 1
ATOM 740 N N . ALA A 1 93 ? -4.380 10.064 5.501 1.00 97.56 93 ALA A N 1
ATOM 741 C CA . ALA A 1 93 ? -4.544 9.911 4.054 1.00 97.56 93 ALA A CA 1
ATOM 742 C C . ALA A 1 93 ? -3.485 10.679 3.267 1.00 97.56 93 ALA A C 1
ATOM 744 O O . ALA A 1 93 ? -2.818 10.091 2.420 1.00 97.56 93 ALA A O 1
ATOM 745 N N . ILE A 1 94 ? -3.279 11.958 3.587 1.00 98.31 94 ILE A N 1
ATOM 746 C CA . ILE A 1 94 ? -2.251 12.775 2.934 1.00 98.31 94 ILE A CA 1
ATOM 747 C C . ILE A 1 94 ? -0.863 12.194 3.217 1.00 98.31 94 ILE A C 1
ATOM 749 O O . ILE A 1 94 ? -0.107 11.960 2.284 1.00 98.31 94 ILE A O 1
ATOM 753 N N . ALA A 1 95 ? -0.538 11.898 4.478 1.00 98.25 95 ALA A N 1
ATOM 754 C CA . ALA A 1 95 ? 0.783 11.395 4.849 1.00 98.25 95 ALA A CA 1
ATOM 755 C C . ALA A 1 95 ? 1.126 10.055 4.174 1.00 98.25 95 ALA A C 1
ATOM 757 O O . ALA A 1 95 ? 2.213 9.907 3.621 1.00 98.25 95 ALA A O 1
ATOM 758 N N . SER A 1 96 ? 0.198 9.093 4.190 1.00 98.00 96 SER A N 1
ATOM 759 C CA . SER A 1 96 ? 0.403 7.773 3.576 1.00 98.00 96 SER A CA 1
ATOM 760 C C . SER A 1 96 ? 0.413 7.827 2.046 1.00 98.00 96 SER A C 1
ATOM 762 O O . SER A 1 96 ? 1.233 7.163 1.421 1.00 98.00 96 SER A O 1
ATOM 764 N N . SER A 1 97 ? -0.433 8.655 1.427 1.00 97.75 97 SER A N 1
ATOM 765 C CA . SER A 1 97 ? -0.427 8.815 -0.035 1.00 97.75 97 SER A CA 1
ATOM 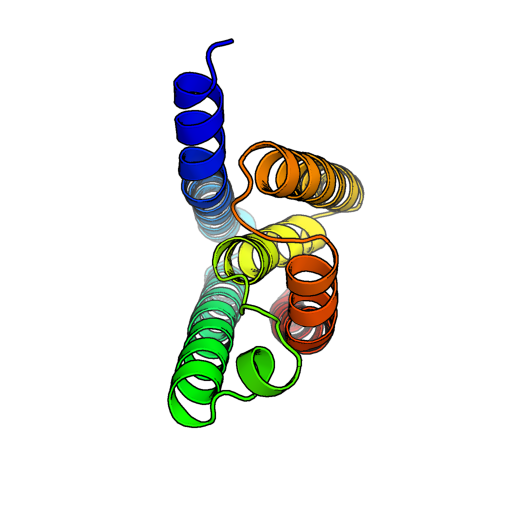766 C C . SER A 1 97 ? 0.848 9.514 -0.510 1.00 97.75 97 SER A C 1
ATOM 768 O O . SER A 1 97 ? 1.467 9.080 -1.476 1.00 97.75 97 SER A O 1
ATOM 770 N N . SER A 1 98 ? 1.295 10.556 0.198 1.00 98.31 98 SER A N 1
ATOM 771 C CA . SER A 1 98 ? 2.559 11.230 -0.110 1.00 98.31 98 SER A CA 1
ATOM 772 C C . SER A 1 98 ? 3.759 10.303 0.073 1.00 98.31 98 SER A C 1
ATOM 774 O O . SER A 1 98 ? 4.668 10.322 -0.753 1.00 98.31 98 SER A O 1
ATOM 776 N N . SER A 1 99 ? 3.767 9.460 1.114 1.00 98.19 99 SER A N 1
ATOM 777 C CA . SER A 1 99 ? 4.852 8.491 1.297 1.00 98.19 99 SER A CA 1
ATOM 778 C C . SER A 1 99 ? 4.881 7.445 0.180 1.00 98.19 99 SER A C 1
ATOM 780 O O . SER A 1 99 ? 5.966 7.073 -0.252 1.00 98.19 99 SER A O 1
ATOM 782 N N . MET A 1 100 ? 3.719 7.036 -0.343 1.00 98.25 100 MET A N 1
ATOM 783 C CA . MET A 1 100 ? 3.623 6.139 -1.500 1.00 98.25 100 MET A CA 1
ATOM 784 C C . MET A 1 100 ? 4.204 6.771 -2.770 1.00 98.25 100 MET A C 1
ATOM 786 O O . MET A 1 100 ? 4.912 6.104 -3.517 1.00 98.25 100 MET A O 1
ATOM 790 N N . VAL A 1 101 ? 3.955 8.064 -3.007 1.00 98.38 101 VAL A N 1
ATOM 791 C CA . VAL A 1 101 ? 4.547 8.784 -4.149 1.00 98.38 101 VAL A CA 1
ATOM 792 C C . VAL A 1 101 ? 6.071 8.833 -4.029 1.00 98.38 101 VAL A C 1
ATOM 794 O O . VAL A 1 101 ? 6.770 8.546 -4.997 1.00 98.38 101 VAL A O 1
ATOM 797 N N . ILE A 1 102 ? 6.598 9.138 -2.840 1.00 98.19 102 ILE A N 1
ATOM 798 C CA . ILE A 1 102 ? 8.048 9.128 -2.591 1.00 98.19 102 ILE A CA 1
ATOM 799 C C . ILE A 1 102 ? 8.621 7.721 -2.809 1.00 98.19 102 ILE A C 1
ATOM 801 O O . ILE A 1 102 ? 9.675 7.580 -3.424 1.00 98.19 102 ILE A O 1
ATOM 805 N N . TYR A 1 103 ? 7.917 6.682 -2.356 1.00 98.38 103 TYR A N 1
ATOM 806 C CA . TYR A 1 103 ? 8.338 5.299 -2.551 1.00 98.38 103 TYR A CA 1
ATOM 807 C C . TYR A 1 103 ? 8.342 4.885 -4.026 1.00 98.38 103 TYR A C 1
ATOM 809 O O . TYR A 1 103 ? 9.294 4.258 -4.477 1.00 98.38 103 TYR A O 1
ATOM 817 N N . ALA A 1 104 ? 7.340 5.297 -4.807 1.00 98.19 104 ALA A N 1
ATOM 818 C CA . ALA A 1 104 ? 7.308 5.071 -6.250 1.00 98.19 104 ALA A CA 1
ATOM 819 C C . ALA A 1 104 ? 8.510 5.711 -6.961 1.00 98.19 104 ALA A C 1
ATOM 821 O O . ALA A 1 104 ? 9.160 5.062 -7.778 1.00 98.19 104 ALA A O 1
ATOM 822 N N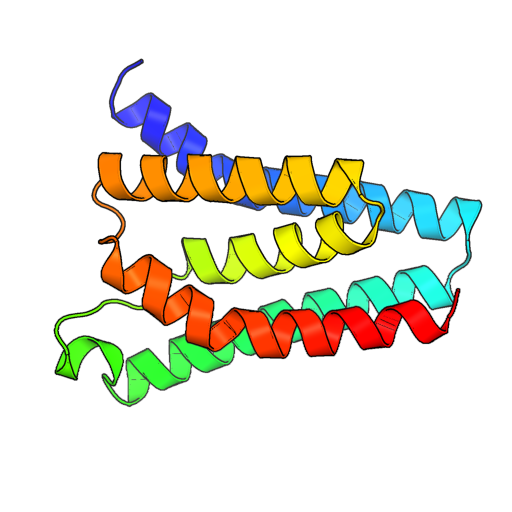 . LEU A 1 105 ? 8.856 6.951 -6.598 1.00 98.12 105 LEU A N 1
ATOM 823 C CA . LEU A 1 105 ? 10.050 7.620 -7.121 1.00 98.12 105 LEU A CA 1
ATOM 824 C C . LEU A 1 105 ? 11.337 6.882 -6.730 1.00 98.12 105 LEU A C 1
ATOM 826 O O . LEU A 1 105 ? 12.245 6.760 -7.550 1.00 98.12 105 LEU A O 1
ATOM 830 N N . LEU A 1 106 ? 11.407 6.362 -5.501 1.00 97.75 106 LEU A N 1
ATOM 831 C CA . LEU A 1 106 ? 12.546 5.576 -5.033 1.00 97.75 106 LEU A CA 1
ATOM 832 C C . LEU A 1 106 ? 12.682 4.250 -5.795 1.00 97.75 106 LEU A C 1
ATOM 834 O O . LEU A 1 106 ? 13.784 3.914 -6.211 1.00 97.75 106 LEU A O 1
ATOM 838 N N . MET A 1 107 ? 11.580 3.534 -6.041 1.00 97.81 107 MET A N 1
ATOM 839 C CA . MET A 1 107 ? 11.583 2.301 -6.841 1.00 97.81 107 MET A CA 1
ATOM 840 C C . MET A 1 107 ? 12.064 2.546 -8.274 1.00 97.81 107 MET A C 1
ATOM 842 O O . MET A 1 107 ? 12.844 1.755 -8.798 1.00 97.81 107 MET A O 1
ATOM 846 N N . MET A 1 108 ? 11.644 3.656 -8.890 1.00 98.00 108 MET A N 1
ATOM 847 C CA . MET A 1 108 ? 12.129 4.048 -10.217 1.00 98.00 108 MET A CA 1
ATOM 848 C C . MET A 1 108 ? 13.624 4.379 -10.194 1.00 98.00 108 MET A C 1
ATOM 850 O O . MET A 1 108 ? 14.359 3.961 -11.082 1.00 98.00 108 MET A O 1
ATOM 854 N N . TYR A 1 109 ? 14.089 5.100 -9.170 1.00 97.31 109 TYR A N 1
ATOM 855 C CA . TYR A 1 109 ? 15.507 5.428 -9.010 1.00 97.31 109 TYR A CA 1
ATOM 856 C C . TYR A 1 109 ? 16.381 4.178 -8.805 1.00 97.31 109 TYR A C 1
ATOM 858 O O . TYR A 1 109 ? 17.460 4.084 -9.387 1.00 97.31 109 TYR A O 1
ATOM 866 N N . GLN A 1 110 ? 15.895 3.202 -8.032 1.00 97.06 110 GLN A N 1
ATOM 867 C CA . GLN A 1 110 ? 16.564 1.918 -7.792 1.00 97.06 110 GLN A CA 1
ATOM 868 C C . GLN A 1 110 ? 16.374 0.904 -8.938 1.00 97.06 110 GLN A C 1
ATOM 870 O O . GLN A 1 110 ? 16.816 -0.237 -8.825 1.00 97.06 110 GLN A O 1
ATOM 875 N N . ASN A 1 111 ? 15.724 1.292 -10.044 1.00 95.81 111 ASN A N 1
ATOM 876 C CA . ASN A 1 111 ? 15.405 0.414 -11.177 1.00 95.81 111 ASN A CA 1
ATOM 877 C C . ASN A 1 111 ? 14.668 -0.878 -10.772 1.00 95.81 111 ASN A C 1
ATOM 879 O O . ASN A 1 111 ? 14.809 -1.902 -11.435 1.00 95.81 111 ASN A O 1
ATOM 883 N N . TYR A 1 112 ? 13.878 -0.832 -9.694 1.00 95.75 112 TYR A N 1
ATOM 884 C CA . TYR A 1 112 ? 13.042 -1.961 -9.282 1.00 95.75 112 TYR A CA 1
ATOM 885 C C . TYR A 1 112 ? 11.902 -2.167 -10.278 1.00 95.75 112 TYR A C 1
ATOM 887 O O . TYR A 1 112 ? 11.631 -3.286 -10.695 1.00 95.75 112 TYR A O 1
ATOM 895 N N . HIS A 1 113 ? 11.238 -1.073 -10.659 1.00 97.12 113 HIS A N 1
ATOM 896 C CA . HIS A 1 113 ? 10.091 -1.083 -11.560 1.00 97.12 113 HIS A CA 1
ATOM 897 C C . HIS A 1 113 ? 10.021 0.203 -12.378 1.00 97.12 113 HIS A C 1
ATOM 899 O O . HIS A 1 113 ? 10.423 1.280 -11.925 1.00 97.12 113 HIS A O 1
ATOM 905 N N . THR A 1 114 ? 9.452 0.099 -13.576 1.00 97.75 114 THR A N 1
ATOM 906 C CA . THR A 1 114 ? 9.144 1.258 -14.410 1.00 97.75 114 THR A CA 1
ATOM 907 C C . THR A 1 114 ? 7.907 1.997 -13.895 1.00 97.75 114 THR A C 1
ATOM 909 O O . THR A 1 114 ? 7.109 1.481 -13.110 1.00 97.75 114 THR A O 1
ATOM 912 N N . LEU A 1 115 ? 7.695 3.222 -14.384 1.00 97.56 115 LEU A N 1
ATOM 913 C CA . LEU A 1 115 ? 6.472 3.969 -14.080 1.00 97.56 115 LEU A CA 1
ATOM 914 C C . LEU A 1 115 ? 5.209 3.214 -14.533 1.00 97.56 115 LEU A C 1
ATOM 916 O O . LEU A 1 115 ? 4.189 3.268 -13.848 1.00 97.56 115 LEU A O 1
ATOM 920 N N . LEU A 1 116 ? 5.266 2.511 -15.669 1.00 97.94 116 LEU A N 1
ATOM 921 C CA . LEU A 1 116 ? 4.121 1.759 -16.184 1.00 97.94 116 LEU A CA 1
ATOM 922 C C . LEU A 1 116 ? 3.787 0.559 -15.297 1.00 97.94 116 LEU A C 1
ATOM 924 O O . LEU A 1 116 ? 2.613 0.370 -14.988 1.00 97.94 116 LEU A O 1
ATOM 928 N N . ASP A 1 117 ? 4.791 -0.174 -14.814 1.00 97.94 117 ASP A N 1
ATOM 929 C CA . ASP A 1 117 ? 4.600 -1.284 -13.869 1.00 97.94 117 ASP A CA 1
ATOM 930 C C . ASP A 1 117 ? 3.852 -0.812 -12.616 1.00 97.94 117 ASP A C 1
ATOM 932 O O . ASP A 1 117 ? 2.858 -1.413 -12.196 1.00 97.94 117 ASP A O 1
ATOM 936 N N . ILE A 1 118 ? 4.280 0.325 -12.057 1.00 98.50 118 ILE A N 1
ATOM 937 C CA . ILE A 1 118 ? 3.680 0.940 -10.868 1.00 98.50 118 ILE A CA 1
ATOM 938 C C . ILE A 1 118 ? 2.239 1.387 -11.154 1.00 98.50 118 ILE A C 1
ATOM 940 O O . ILE A 1 118 ? 1.329 1.079 -10.377 1.00 98.50 118 ILE A O 1
ATOM 944 N N . LEU A 1 119 ? 1.999 2.104 -12.257 1.00 98.25 119 LEU A N 1
ATOM 945 C CA . LEU A 1 119 ? 0.675 2.638 -12.591 1.00 98.25 119 LEU A CA 1
ATOM 946 C C . LEU A 1 119 ? -0.332 1.531 -12.911 1.00 98.25 119 LEU A C 1
ATOM 948 O O . LEU A 1 119 ? -1.439 1.549 -12.373 1.00 98.25 119 LEU A O 1
ATOM 952 N N . VAL A 1 120 ? 0.044 0.554 -13.738 1.00 98.06 120 VAL A N 1
ATOM 953 C CA . VAL A 1 120 ? -0.835 -0.563 -14.111 1.00 98.06 120 VAL A CA 1
ATOM 954 C C . VAL A 1 120 ? -1.153 -1.411 -12.885 1.00 98.06 120 VAL A C 1
ATOM 956 O O . VAL A 1 120 ? -2.323 -1.694 -12.627 1.00 98.06 120 VAL A O 1
ATOM 959 N N . THR A 1 121 ? -0.150 -1.725 -12.059 1.00 98.25 121 THR A N 1
ATOM 960 C CA . THR A 1 121 ? -0.373 -2.425 -10.785 1.00 98.25 121 THR A CA 1
ATOM 961 C C . THR A 1 121 ? -1.312 -1.643 -9.873 1.00 98.25 121 THR A C 1
ATOM 963 O O . THR A 1 121 ? -2.261 -2.216 -9.341 1.00 98.25 121 THR A O 1
ATOM 966 N N . THR A 1 122 ? -1.119 -0.327 -9.745 1.00 98.44 122 THR A N 1
ATOM 967 C CA . THR A 1 122 ? -2.001 0.538 -8.950 1.00 98.44 122 THR A CA 1
ATOM 968 C C . THR A 1 122 ? -3.441 0.485 -9.455 1.00 98.44 122 THR A C 1
ATOM 970 O O . THR A 1 122 ? -4.349 0.266 -8.657 1.00 98.44 122 THR A O 1
ATOM 973 N N . VAL A 1 123 ? -3.670 0.640 -10.762 1.00 98.00 123 VAL A N 1
ATOM 974 C CA . VAL A 1 123 ? -5.016 0.604 -11.361 1.00 98.00 123 VAL A CA 1
ATOM 975 C C . VAL A 1 123 ? -5.702 -0.738 -11.118 1.00 98.00 123 VAL A C 1
ATOM 977 O O . VAL A 1 123 ? -6.893 -0.758 -10.807 1.00 98.00 123 VAL A O 1
ATOM 980 N N . MET A 1 124 ? -4.961 -1.844 -11.206 1.00 97.69 124 MET A N 1
ATOM 981 C CA . MET A 1 124 ? -5.514 -3.177 -10.977 1.00 97.69 124 MET A CA 1
ATOM 982 C C . MET A 1 124 ? -5.918 -3.400 -9.518 1.00 97.69 124 MET A C 1
ATOM 984 O O . MET A 1 124 ? -6.991 -3.942 -9.263 1.00 97.69 124 MET A O 1
ATOM 988 N N . VAL A 1 125 ? -5.093 -2.976 -8.553 1.00 98.25 125 VAL A N 1
ATOM 989 C CA . VAL A 1 125 ? -5.314 -3.329 -7.139 1.00 98.25 125 VAL A CA 1
ATOM 990 C C . VAL A 1 125 ? -6.141 -2.304 -6.362 1.00 98.25 125 VAL A C 1
ATOM 992 O O . VAL A 1 125 ? -6.953 -2.672 -5.511 1.00 98.25 125 VAL A O 1
ATOM 995 N N . LEU A 1 126 ? -5.957 -1.010 -6.638 1.00 97.88 126 LEU A N 1
ATOM 996 C CA . LEU A 1 126 ? -6.489 0.090 -5.828 1.00 97.88 126 LEU A CA 1
ATOM 997 C C . LEU A 1 126 ? -8.021 0.048 -5.661 1.00 97.88 126 LEU A C 1
ATOM 999 O O . LEU A 1 126 ? -8.476 0.188 -4.520 1.00 97.88 126 LEU A O 1
ATOM 1003 N N . PRO A 1 127 ? -8.841 -0.187 -6.710 1.00 98.38 127 PRO A N 1
ATOM 1004 C CA . PRO A 1 127 ? -10.298 -0.195 -6.567 1.00 98.38 127 PRO A CA 1
ATOM 1005 C C . PRO A 1 127 ? -10.795 -1.275 -5.600 1.00 98.38 127 PRO A C 1
ATOM 1007 O O . PRO A 1 127 ? -11.649 -1.009 -4.750 1.00 98.38 127 PRO A O 1
ATOM 1010 N N . ILE A 1 128 ? -10.228 -2.482 -5.686 1.00 98.25 128 ILE A N 1
ATOM 1011 C CA . ILE A 1 128 ? -10.605 -3.610 -4.829 1.00 98.25 128 ILE A CA 1
ATOM 1012 C C . ILE A 1 128 ? -10.151 -3.373 -3.392 1.00 98.25 128 ILE A C 1
ATOM 1014 O O . ILE A 1 128 ? -10.917 -3.619 -2.460 1.00 98.25 128 ILE A O 1
ATOM 1018 N N . LEU A 1 129 ? -8.947 -2.835 -3.190 1.00 98.25 129 LEU A N 1
ATOM 1019 C CA . LEU A 1 129 ? -8.448 -2.522 -1.853 1.00 98.25 129 LEU A CA 1
ATOM 1020 C C . LEU A 1 129 ? -9.271 -1.416 -1.166 1.00 98.25 129 LEU A C 1
ATOM 1022 O O . LEU A 1 129 ? -9.600 -1.545 0.015 1.00 98.25 129 LEU A O 1
ATOM 1026 N N . ILE A 1 130 ? -9.674 -0.367 -1.895 1.00 98.00 130 ILE A N 1
ATOM 1027 C CA . ILE A 1 130 ? -10.602 0.663 -1.392 1.00 98.00 130 ILE A CA 1
ATOM 1028 C C . ILE A 1 130 ? -11.950 0.034 -1.032 1.00 98.00 130 ILE A C 1
ATOM 1030 O O . ILE A 1 130 ? -12.491 0.293 0.047 1.00 98.00 130 ILE A O 1
ATOM 1034 N N . TRP A 1 131 ? -12.490 -0.810 -1.915 1.00 97.69 131 TRP A N 1
ATOM 1035 C CA . TRP A 1 131 ? -13.759 -1.490 -1.685 1.00 97.69 131 TRP A CA 1
ATOM 1036 C C . TRP A 1 131 ? -13.712 -2.373 -0.435 1.00 97.69 131 TRP A C 1
ATOM 1038 O O . TRP A 1 131 ? -14.581 -2.233 0.428 1.00 97.69 131 TRP A O 1
ATOM 1048 N N . LEU A 1 132 ? -12.678 -3.207 -0.284 1.00 96.94 132 LEU A N 1
ATOM 1049 C CA . LEU A 1 132 ? -12.452 -4.021 0.911 1.00 96.94 132 LEU A CA 1
ATOM 1050 C C . LEU A 1 132 ? -12.388 -3.143 2.157 1.00 96.94 132 LEU A C 1
ATOM 1052 O O . LEU A 1 132 ? -13.114 -3.391 3.121 1.00 96.94 132 LEU A O 1
ATOM 1056 N N . LYS A 1 133 ? -11.580 -2.075 2.131 1.00 95.31 133 LYS A N 1
ATOM 1057 C CA . LYS A 1 133 ? -11.399 -1.229 3.311 1.00 95.31 133 LYS A CA 1
ATOM 1058 C C . LYS A 1 133 ? -12.667 -0.477 3.702 1.00 95.31 133 LYS A C 1
ATOM 1060 O O . LYS A 1 133 ? -12.949 -0.327 4.886 1.00 95.31 133 LYS A O 1
ATOM 1065 N N . SER A 1 134 ? -13.500 -0.090 2.737 1.00 95.06 134 SER A N 1
ATOM 1066 C CA . SER A 1 134 ? -14.802 0.522 3.022 1.00 95.06 134 SER A CA 1
ATOM 1067 C C . SER A 1 134 ? -15.734 -0.388 3.839 1.00 95.06 134 SER A C 1
ATOM 1069 O O . SER A 1 134 ? -16.582 0.108 4.581 1.00 95.06 134 SER A O 1
ATOM 1071 N N . ARG A 1 135 ? -15.567 -1.720 3.764 1.00 93.31 135 ARG A N 1
ATOM 1072 C CA . ARG A 1 135 ? -16.382 -2.677 4.531 1.00 93.31 135 ARG A CA 1
ATOM 1073 C C . ARG A 1 135 ? -16.060 -2.674 6.019 1.00 93.31 135 ARG A C 1
ATOM 1075 O O . ARG A 1 135 ? -16.951 -2.982 6.807 1.00 93.31 135 ARG A O 1
ATOM 1082 N N . SER A 1 136 ? -14.843 -2.300 6.413 1.00 90.06 136 SER A N 1
ATOM 1083 C CA . SER A 1 136 ? -14.466 -2.281 7.827 1.00 90.06 136 SER A CA 1
ATOM 1084 C C . SER A 1 136 ? -15.047 -1.091 8.586 1.00 90.06 136 SER A C 1
ATOM 1086 O O . SER A 1 136 ? -15.165 -1.157 9.803 1.00 90.06 136 SER A O 1
ATOM 1088 N N . LEU A 1 137 ? -15.475 -0.030 7.893 1.00 83.94 137 LEU A N 1
ATOM 1089 C CA . LEU A 1 137 ? -16.102 1.148 8.508 1.00 83.94 137 LEU A CA 1
ATOM 1090 C C . LEU A 1 137 ? -17.512 0.888 9.059 1.00 83.94 137 LEU A C 1
ATOM 1092 O O . LEU A 1 137 ? -18.064 1.751 9.730 1.00 83.94 137 LEU A O 1
ATOM 1096 N N . ARG A 1 138 ? -18.101 -0.278 8.777 1.00 77.88 138 ARG A N 1
ATOM 1097 C CA . ARG A 1 138 ? -19.463 -0.647 9.197 1.00 77.88 138 ARG A CA 1
ATOM 1098 C C . ARG A 1 138 ? -19.598 -0.960 10.689 1.00 77.88 138 ARG A C 1
ATOM 1100 O O . ARG A 1 138 ? -20.716 -1.152 11.147 1.00 77.88 138 ARG A O 1
ATOM 1107 N N . TYR A 1 139 ? -18.480 -1.044 11.406 1.00 65.88 139 TYR A N 1
ATOM 1108 C CA . TYR A 1 139 ? -18.416 -1.379 12.830 1.00 65.88 139 TYR A CA 1
ATOM 1109 C C . TYR A 1 139 ? -17.950 -0.197 13.697 1.00 65.88 139 TYR A C 1
ATOM 1111 O O . TYR A 1 139 ? -17.559 -0.408 14.847 1.00 65.88 139 TYR A O 1
ATOM 1119 N N . LYS A 1 140 ? -17.953 1.019 13.130 1.00 61.19 140 LYS A N 1
ATOM 1120 C CA . LYS A 1 140 ? -17.732 2.275 13.853 1.00 61.19 140 LYS A CA 1
ATOM 1121 C C . LYS A 1 140 ? -19.003 2.763 14.528 1.00 61.19 140 LYS A C 1
ATOM 1123 O O . LYS A 1 140 ? -20.087 2.557 13.940 1.00 61.19 140 LYS A O 1
#

Radius of gyration: 15.68 Å; chains: 1; bounding box: 44×32×46 Å

Secondary structure (DSSP, 8-state):
--HHHHHHHHHHHHHHHHHHHHHHHHHHHHHT-HHHHHHHHHHHHHHHHHHHHHHHHHHHHTTTGGGT----HHHHHHHHHHHHHHTT-HHHHHHHHHHHHHHHHHHHHTTSS-HHHHHHHHHHHHHHHHHHHHHHGGG-

Organism: NCBI:txid1219077

pLDDT: mean 96.04, std 5.1, range [61.19, 98.75]

Sequence (140 aa):
MTYQQLDFIADLYIPFLAFLMLCRLLWQLKNVGLMQAMADLVTTVLGVIYIYALMFLDQYTGAYARFGLDYSTHTALALVFVISLAFINKKAAIASSSSMVIYALLMMYQNYHTLLDILVTTVMVLPILIWLKSRSLRYK